Protein AF-A0A2N1TVM7-F1 (afdb_monomer_lite)

Sequence (174 aa):
MSIKRRGTAVVIALIFAILLLQMGVIYTSILRTSKTQTSRIDERSRVEFLANGLIELALLKFRFLPSDFYASYDAALSPTIPAVNRSNEYLRSFIEDPVFTIKEQVEDSLLGNVEYNAQISEMILHTVATGTRWGVQALEIRATVAFTGPDAENVTRTVTKVYRVDRSSTAPVN

Structure (mmCIF, N/CA/C/O backbone):
data_AF-A0A2N1TVM7-F1
#
_entry.id   AF-A0A2N1TVM7-F1
#
loop_
_atom_site.group_PDB
_atom_site.id
_atom_site.type_symbol
_atom_site.label_atom_id
_atom_site.label_alt_id
_atom_site.label_comp_id
_atom_site.label_asym_id
_atom_site.label_entity_id
_atom_site.label_seq_id
_atom_site.pdbx_PDB_ins_code
_atom_site.Cartn_x
_atom_site.Cartn_y
_atom_site.Cartn_z
_atom_site.occupancy
_atom_site.B_iso_or_equiv
_atom_site.auth_seq_id
_atom_site.auth_comp_id
_atom_site.auth_asym_id
_atom_site.auth_atom_id
_atom_site.pdbx_PDB_model_num
ATOM 1 N N . MET A 1 1 ? -25.292 6.473 81.305 1.00 42.31 1 MET A N 1
ATOM 2 C CA . MET A 1 1 ? -24.957 7.356 80.163 1.00 42.31 1 MET A CA 1
ATOM 3 C C . MET A 1 1 ? -24.672 6.478 78.936 1.00 42.31 1 MET A C 1
ATOM 5 O O . MET A 1 1 ? -23.538 6.091 78.716 1.00 42.31 1 MET A O 1
ATOM 9 N N . SER A 1 2 ? -25.709 6.024 78.217 1.00 49.44 2 SER A N 1
ATOM 10 C CA . SER A 1 2 ? -25.586 4.944 77.208 1.00 49.44 2 SER A CA 1
ATOM 11 C C . SER A 1 2 ? -26.509 5.162 76.002 1.00 49.44 2 SER A C 1
ATOM 13 O O . SER A 1 2 ? -27.264 4.291 75.586 1.00 49.44 2 SER A O 1
ATOM 15 N N . ILE A 1 3 ? -26.527 6.375 75.456 1.00 56.12 3 ILE A N 1
ATOM 16 C CA . ILE A 1 3 ? -27.339 6.685 74.276 1.00 56.12 3 ILE A CA 1
ATOM 17 C C . ILE A 1 3 ? -26.514 7.654 73.441 1.00 56.12 3 ILE A C 1
ATOM 19 O O . ILE A 1 3 ? -26.405 8.814 73.817 1.00 56.12 3 ILE A O 1
ATOM 23 N N . LYS A 1 4 ? -25.847 7.134 72.397 1.00 55.91 4 LYS A N 1
ATOM 24 C CA . LYS A 1 4 ? -25.303 7.864 71.221 1.00 55.91 4 LYS A CA 1
ATOM 25 C C . LYS A 1 4 ? -24.437 6.987 70.294 1.00 55.91 4 LYS A C 1
ATOM 27 O O . LYS A 1 4 ? -24.180 7.395 69.172 1.00 55.91 4 LYS A O 1
ATOM 32 N N . ARG A 1 5 ? -24.046 5.764 70.692 1.00 59.28 5 ARG A N 1
ATOM 33 C CA . ARG A 1 5 ? -23.179 4.880 69.872 1.00 59.28 5 ARG A CA 1
ATOM 34 C C . ARG A 1 5 ? -23.852 4.252 68.640 1.00 59.28 5 ARG A C 1
ATOM 36 O O . ARG A 1 5 ? -23.177 3.955 67.660 1.00 59.28 5 ARG A O 1
ATOM 43 N N . ARG A 1 6 ? -25.176 4.047 68.666 1.00 60.19 6 ARG A N 1
ATOM 44 C CA . ARG A 1 6 ? -25.912 3.457 67.528 1.00 60.19 6 ARG A CA 1
ATOM 45 C C . ARG A 1 6 ? -26.090 4.440 66.365 1.00 60.19 6 ARG A C 1
ATOM 47 O O . ARG A 1 6 ? -25.960 4.035 65.220 1.00 60.19 6 ARG A O 1
ATOM 54 N N . GLY A 1 7 ? -26.300 5.727 66.657 1.00 64.38 7 GLY A N 1
ATOM 55 C CA . GLY A 1 7 ? -26.399 6.770 65.628 1.00 64.38 7 GLY A CA 1
ATOM 56 C C . GLY A 1 7 ? -25.072 7.006 64.903 1.00 64.38 7 GLY A C 1
ATOM 57 O O . GLY A 1 7 ? -25.048 7.116 63.684 1.00 64.38 7 GLY A O 1
ATOM 58 N N . THR A 1 8 ? -23.952 6.980 65.633 1.00 74.75 8 THR A N 1
ATOM 59 C CA . THR A 1 8 ? -22.614 7.127 65.039 1.00 74.75 8 THR A CA 1
ATOM 60 C C . THR A 1 8 ? -22.245 5.968 64.114 1.00 74.75 8 THR A C 1
ATOM 62 O O . THR A 1 8 ? -21.628 6.199 63.083 1.00 74.75 8 THR A O 1
ATOM 65 N N . ALA A 1 9 ? -22.658 4.734 64.424 1.00 78.31 9 ALA A N 1
ATOM 66 C CA . ALA A 1 9 ? -22.384 3.576 63.568 1.00 78.31 9 ALA A CA 1
ATOM 67 C C . ALA A 1 9 ? -23.093 3.667 62.203 1.00 78.31 9 ALA A C 1
ATOM 69 O O . ALA A 1 9 ? -22.493 3.357 61.177 1.00 78.31 9 ALA A O 1
ATOM 70 N N . VAL A 1 10 ? -24.341 4.149 62.181 1.00 81.62 10 VAL A N 1
ATOM 71 C CA . VAL A 1 10 ? -25.107 4.349 60.937 1.00 81.62 10 VAL A CA 1
ATOM 72 C C . VAL A 1 10 ? -24.472 5.435 60.068 1.00 81.62 10 VAL A C 1
ATOM 74 O O . VAL A 1 10 ? -24.337 5.256 58.862 1.00 81.62 10 VAL A O 1
ATOM 77 N N . VAL A 1 11 ? -24.018 6.532 60.681 1.00 84.31 11 VAL A N 1
ATOM 78 C CA . VAL A 1 11 ? -23.335 7.619 59.961 1.00 84.31 11 VAL A CA 1
ATOM 79 C C . VAL A 1 11 ? -22.015 7.136 59.353 1.00 84.31 11 VAL A C 1
ATOM 81 O O . VAL A 1 11 ? -21.733 7.438 58.197 1.00 84.31 11 VAL A O 1
ATOM 84 N N . ILE A 1 12 ? -21.236 6.333 60.084 1.00 84.44 12 ILE A N 1
ATOM 85 C CA . ILE A 1 12 ? -19.979 5.761 59.574 1.00 84.44 12 ILE A CA 1
ATOM 86 C C . ILE A 1 12 ? -20.243 4.818 58.392 1.00 84.44 12 ILE A C 1
ATOM 88 O O . ILE A 1 12 ? -19.547 4.908 57.383 1.00 84.44 12 ILE A O 1
ATOM 92 N N . ALA A 1 13 ? -21.262 3.957 58.479 1.00 85.69 13 ALA A N 1
ATOM 93 C CA . ALA A 1 13 ? -21.634 3.059 57.385 1.00 85.69 13 ALA A CA 1
ATOM 94 C C . ALA A 1 13 ? -22.079 3.827 56.128 1.00 85.69 13 ALA A C 1
ATOM 96 O O . ALA A 1 13 ? -21.701 3.460 55.017 1.00 85.69 13 ALA A O 1
ATOM 97 N N . LEU A 1 14 ? -22.825 4.923 56.301 1.00 88.06 14 LEU A N 1
ATOM 98 C CA . LEU A 1 14 ? -23.259 5.781 55.198 1.00 88.06 14 LEU A CA 1
ATOM 99 C C . LEU A 1 14 ? -22.068 6.454 54.502 1.00 88.06 14 LEU A C 1
ATOM 101 O O . LEU A 1 14 ? -21.986 6.453 53.277 1.00 88.06 14 LEU A O 1
ATOM 105 N N . ILE A 1 15 ? -21.119 6.987 55.278 1.00 90.88 15 ILE A N 1
ATOM 106 C CA . ILE A 1 15 ? -19.902 7.605 54.736 1.00 90.88 15 ILE A CA 1
ATOM 107 C C . ILE A 1 15 ? -19.089 6.568 53.959 1.00 90.88 15 ILE A C 1
ATOM 109 O O . ILE A 1 15 ? -18.664 6.852 52.843 1.00 90.88 15 ILE A O 1
ATOM 113 N N . PHE A 1 16 ? -18.931 5.355 54.495 1.00 90.00 16 PHE A N 1
ATOM 114 C CA . PHE A 1 16 ? -18.230 4.270 53.805 1.00 90.00 16 PHE A CA 1
ATOM 115 C C . PHE A 1 16 ? -18.921 3.857 52.501 1.00 90.00 16 PHE A C 1
ATOM 117 O O . PHE A 1 16 ? -18.248 3.635 51.497 1.00 90.00 16 PHE A O 1
ATOM 124 N N . ALA A 1 17 ? -20.255 3.796 52.491 1.00 88.56 17 ALA A N 1
ATOM 125 C CA . ALA A 1 17 ? -21.030 3.493 51.292 1.00 88.56 17 ALA A CA 1
ATOM 126 C C . ALA A 1 17 ? -20.860 4.571 50.207 1.00 88.56 17 ALA A C 1
ATOM 128 O O . ALA A 1 17 ? -20.676 4.240 49.038 1.00 88.56 17 ALA A O 1
ATOM 129 N N . ILE A 1 18 ? -20.854 5.852 50.587 1.00 92.38 18 ILE A N 1
ATOM 130 C CA . ILE A 1 18 ? -20.618 6.971 49.660 1.00 92.38 18 ILE A CA 1
ATOM 131 C C . ILE A 1 18 ? -19.183 6.936 49.115 1.00 92.38 18 ILE A C 1
ATOM 133 O O . ILE A 1 18 ? -18.975 7.158 47.924 1.00 92.38 18 ILE A O 1
ATOM 137 N N . LEU A 1 19 ? -18.201 6.610 49.958 1.00 91.50 19 LEU A N 1
ATOM 138 C CA . LEU A 1 19 ? -16.795 6.498 49.557 1.00 91.50 19 LEU A CA 1
ATOM 139 C C . LEU A 1 19 ? -16.578 5.345 48.565 1.00 91.50 19 LEU A C 1
ATOM 141 O O . LEU A 1 19 ? -15.902 5.515 47.550 1.00 91.50 19 LEU A O 1
ATOM 145 N N . LEU A 1 20 ? -17.210 4.193 48.813 1.00 90.75 20 LEU A N 1
ATOM 146 C CA . LEU A 1 20 ? -17.218 3.055 47.890 1.00 90.75 20 LEU A CA 1
ATOM 147 C C . LEU A 1 20 ? -17.907 3.402 46.566 1.00 90.75 20 LEU A C 1
ATOM 149 O O . LEU A 1 20 ? -17.403 3.040 45.505 1.00 90.75 20 LEU A O 1
ATOM 153 N N . LEU A 1 21 ? -19.016 4.145 46.612 1.00 91.38 21 LEU A N 1
ATOM 154 C CA . LEU A 1 21 ? -19.714 4.605 45.413 1.00 91.38 21 LEU A CA 1
ATOM 155 C C . LEU A 1 21 ? -18.834 5.550 44.583 1.00 91.38 21 LEU A C 1
ATOM 157 O O . LEU A 1 21 ? -18.715 5.363 43.375 1.00 91.38 21 LEU A O 1
ATOM 161 N N . GLN A 1 22 ? -18.172 6.525 45.215 1.00 88.69 22 GLN A N 1
ATOM 162 C CA . GLN A 1 22 ? -17.246 7.431 44.528 1.00 88.69 22 GLN A CA 1
ATOM 163 C C . GLN A 1 22 ? -16.093 6.670 43.869 1.00 88.69 22 GLN A C 1
ATOM 165 O O . GLN A 1 22 ? -15.790 6.920 42.704 1.00 88.69 22 GLN A O 1
ATOM 170 N N . MET A 1 23 ? -15.499 5.700 44.567 1.00 87.38 23 MET A N 1
ATOM 171 C CA . MET A 1 23 ? -14.462 4.842 43.987 1.00 87.38 23 MET A CA 1
ATOM 172 C C . MET A 1 23 ? -14.985 4.017 42.808 1.00 87.38 23 MET A C 1
ATOM 174 O O . MET A 1 23 ? -14.308 3.925 41.787 1.00 87.38 23 MET A O 1
ATOM 178 N N . GLY A 1 24 ? -16.207 3.485 42.891 1.00 86.50 24 GLY A N 1
ATOM 179 C CA . GLY A 1 24 ? -16.845 2.765 41.785 1.00 86.50 24 GLY A CA 1
ATOM 180 C C . GLY A 1 24 ? -17.081 3.643 40.550 1.00 86.50 24 GLY A C 1
ATOM 181 O O . GLY A 1 24 ? -16.798 3.226 39.424 1.00 86.50 24 GLY A O 1
ATOM 182 N N . VAL A 1 25 ? -17.537 4.883 40.742 1.00 85.75 25 VAL A N 1
ATOM 183 C CA . VAL A 1 25 ? -17.744 5.850 39.648 1.00 85.75 25 VAL A CA 1
ATOM 184 C C . VAL A 1 25 ? -16.414 6.248 39.002 1.00 85.75 25 VAL A C 1
ATOM 186 O O . VAL A 1 25 ? -16.306 6.297 37.778 1.00 85.75 25 VAL A O 1
ATOM 189 N N . ILE A 1 26 ? -15.372 6.479 39.802 1.00 84.94 26 ILE A N 1
ATOM 190 C CA . ILE A 1 26 ? -14.038 6.807 39.283 1.00 84.94 26 ILE A CA 1
ATOM 191 C C . ILE A 1 26 ? -13.459 5.620 38.506 1.00 84.94 26 ILE A C 1
ATOM 193 O O . ILE A 1 26 ? -12.982 5.794 37.386 1.00 84.94 26 ILE A O 1
ATOM 197 N N . TYR A 1 27 ? -13.550 4.404 39.049 1.00 81.94 27 TYR A N 1
ATOM 198 C CA . TYR A 1 27 ? -13.020 3.200 38.408 1.00 81.94 27 TYR A CA 1
ATOM 199 C C . TYR A 1 27 ? -13.711 2.902 37.070 1.00 81.94 27 TYR A C 1
ATOM 201 O O . TYR A 1 27 ? -13.047 2.632 36.070 1.00 81.94 27 TYR A O 1
ATOM 209 N N . THR A 1 28 ? -15.040 3.030 37.015 1.00 76.50 28 THR A N 1
ATOM 210 C CA . THR A 1 28 ? -15.806 2.858 35.768 1.00 76.50 28 THR A CA 1
ATOM 211 C C . THR A 1 28 ? -15.488 3.937 34.732 1.00 76.50 28 THR A C 1
ATOM 213 O O . THR A 1 28 ? -15.361 3.623 33.547 1.00 76.50 28 THR A O 1
ATOM 216 N N . SER A 1 29 ? -15.278 5.185 35.159 1.00 72.38 29 SER A N 1
ATOM 217 C CA . SER A 1 29 ? -14.843 6.275 34.277 1.00 72.38 29 SER A CA 1
ATOM 218 C C . SER A 1 29 ? -13.443 6.029 33.691 1.00 72.38 29 SER A C 1
ATOM 220 O O . SER A 1 29 ? -13.232 6.171 32.482 1.00 72.38 29 SER A O 1
ATOM 222 N N . ILE A 1 30 ? -12.493 5.567 34.513 1.00 72.31 30 ILE A N 1
ATOM 223 C CA . ILE A 1 30 ? -11.130 5.239 34.069 1.00 72.31 30 ILE A CA 1
ATOM 224 C C . ILE A 1 30 ? -11.146 4.075 33.071 1.00 72.31 30 ILE A C 1
ATOM 226 O O . ILE A 1 30 ? -10.525 4.193 32.016 1.00 72.31 30 ILE A O 1
ATOM 230 N N . LEU A 1 31 ? -11.898 2.998 33.336 1.00 65.56 31 LEU A N 1
ATOM 231 C CA . LEU A 1 31 ? -12.026 1.874 32.395 1.00 65.56 31 LEU A CA 1
ATOM 232 C C . LEU A 1 31 ? -12.626 2.290 31.051 1.00 65.56 31 LEU A C 1
ATOM 234 O O . LEU A 1 31 ? -12.220 1.799 29.998 1.00 65.56 31 LEU A O 1
ATOM 238 N N . ARG A 1 32 ? -13.610 3.192 31.070 1.00 61.09 32 ARG A N 1
ATOM 239 C CA . ARG A 1 32 ? -14.220 3.696 29.838 1.00 61.09 32 ARG A CA 1
ATOM 240 C C . ARG A 1 32 ? -13.213 4.488 29.002 1.00 61.09 32 ARG A C 1
ATOM 242 O O . ARG A 1 32 ? -13.232 4.393 27.779 1.00 61.09 32 ARG A O 1
ATOM 249 N N . THR A 1 33 ? -12.325 5.226 29.664 1.00 62.03 33 THR A N 1
ATOM 250 C CA . THR A 1 33 ? -11.312 6.070 29.016 1.00 62.03 33 THR A CA 1
ATOM 251 C C . THR A 1 33 ? -10.107 5.263 28.524 1.00 62.03 33 THR A C 1
ATOM 253 O O . THR A 1 33 ? -9.536 5.585 27.490 1.00 62.03 33 THR A O 1
ATOM 256 N N . SER A 1 34 ? -9.722 4.182 29.206 1.00 58.75 34 SER A N 1
ATOM 257 C CA . SER A 1 34 ? -8.638 3.307 28.735 1.00 58.75 34 SER A CA 1
ATOM 258 C C . SER A 1 34 ? -9.041 2.469 27.517 1.00 58.75 34 SER A C 1
ATOM 260 O O . SER A 1 34 ? -8.207 2.201 26.652 1.00 58.75 34 SER A O 1
ATOM 262 N N . LYS A 1 35 ? -10.329 2.122 27.386 1.00 60.44 35 LYS A N 1
ATOM 263 C CA . LYS A 1 35 ? -10.851 1.337 26.254 1.00 60.44 35 LYS A CA 1
ATOM 264 C C . LYS A 1 35 ? -10.672 2.036 24.895 1.00 60.44 35 LYS A C 1
ATOM 266 O O . LYS A 1 35 ? -10.408 1.368 23.897 1.00 60.44 35 LYS A O 1
ATOM 271 N N . THR A 1 36 ? -10.755 3.367 24.844 1.00 61.66 36 THR A N 1
ATOM 272 C CA . THR A 1 36 ? -10.572 4.135 23.596 1.00 61.66 36 THR A CA 1
ATOM 273 C C . THR A 1 36 ? -9.119 4.149 23.120 1.00 61.66 36 THR A C 1
ATOM 275 O O . THR A 1 36 ? -8.870 4.155 21.916 1.00 61.66 36 THR A O 1
ATOM 278 N N . GLN A 1 37 ? -8.143 4.090 24.033 1.00 61.56 37 GLN A N 1
ATOM 279 C CA . GLN A 1 37 ? -6.729 3.978 23.658 1.00 61.56 37 GLN A CA 1
ATOM 280 C C . GLN A 1 37 ? -6.412 2.618 23.031 1.00 61.56 37 GLN A C 1
ATOM 282 O O . GLN A 1 37 ? -5.650 2.555 22.072 1.00 61.56 37 GLN A O 1
ATOM 287 N N . THR A 1 38 ? -7.015 1.538 23.535 1.00 65.81 38 THR A N 1
ATOM 288 C CA . THR A 1 38 ? -6.812 0.190 22.983 1.00 65.81 38 THR A CA 1
ATOM 289 C C . THR A 1 38 ? -7.393 0.055 21.574 1.00 65.81 38 THR A C 1
ATOM 291 O O . THR A 1 38 ? -6.708 -0.459 20.696 1.00 65.81 38 THR A O 1
ATOM 294 N N . SER A 1 39 ? -8.595 0.587 21.326 1.00 65.25 39 SER A N 1
ATOM 295 C CA . SER A 1 39 ? -9.217 0.574 19.988 1.00 65.25 39 SER A CA 1
ATOM 296 C C . SER A 1 39 ? -8.392 1.349 18.952 1.00 65.25 39 SER A C 1
ATOM 298 O O . SER A 1 39 ? -8.149 0.839 17.866 1.00 65.25 39 SER A O 1
ATOM 300 N N . ARG A 1 40 ? -7.818 2.506 19.314 1.00 67.56 40 ARG A N 1
ATOM 301 C CA . ARG A 1 40 ? -6.919 3.257 18.413 1.00 67.56 40 ARG A CA 1
ATOM 302 C C . ARG A 1 40 ? -5.637 2.503 18.043 1.00 67.56 40 ARG A C 1
ATOM 304 O O . ARG A 1 40 ? -5.075 2.732 16.974 1.00 67.56 40 ARG A O 1
ATOM 311 N N . ILE A 1 41 ? -5.132 1.649 18.935 1.00 73.00 41 ILE A N 1
ATOM 312 C CA . ILE A 1 41 ? -3.945 0.824 18.663 1.00 73.00 41 ILE A CA 1
ATOM 313 C C . ILE A 1 41 ? -4.307 -0.338 17.734 1.00 73.00 41 ILE A C 1
ATOM 315 O O . ILE A 1 41 ? -3.559 -0.601 16.794 1.00 73.00 41 ILE A O 1
ATOM 319 N N . ASP A 1 42 ? -5.443 -0.995 17.973 1.00 74.31 42 ASP A N 1
ATOM 320 C CA . ASP A 1 42 ? -5.934 -2.091 17.129 1.00 74.31 42 ASP A CA 1
ATOM 321 C C . ASP A 1 42 ? -6.296 -1.614 15.712 1.00 74.31 42 ASP A C 1
ATOM 323 O O . ASP A 1 42 ? -5.953 -2.238 14.712 1.00 74.31 42 ASP A O 1
ATOM 327 N N . GLU A 1 43 ? -6.894 -0.431 15.599 1.00 75.06 43 GLU A N 1
ATOM 328 C CA . GLU A 1 43 ? -7.162 0.207 14.312 1.00 75.06 43 GLU A CA 1
ATOM 329 C C . GLU A 1 43 ? -5.868 0.485 13.538 1.00 75.06 43 GLU A C 1
ATOM 331 O O . GLU A 1 43 ? -5.758 0.193 12.345 1.00 75.06 43 GLU A O 1
ATOM 336 N N . ARG A 1 44 ? -4.846 1.013 14.222 1.00 78.50 44 ARG A N 1
ATOM 337 C CA . ARG A 1 44 ? -3.552 1.285 13.594 1.00 78.50 44 ARG A CA 1
ATOM 338 C C . ARG A 1 44 ? -2.880 0.006 13.101 1.00 78.50 44 ARG A C 1
ATOM 340 O O . ARG A 1 44 ? -2.364 0.002 11.985 1.00 78.50 44 ARG A O 1
ATOM 347 N N . SER A 1 45 ? -2.863 -1.049 13.914 1.00 82.88 45 SER A N 1
ATOM 348 C CA . SER A 1 45 ? -2.249 -2.318 13.520 1.00 82.88 45 SER A CA 1
ATOM 349 C C . SER A 1 45 ? -2.979 -2.916 12.318 1.00 82.88 45 SER A C 1
ATOM 351 O O . SER A 1 45 ? -2.327 -3.320 11.358 1.00 82.88 45 SER A O 1
ATOM 353 N N . ARG A 1 46 ? -4.316 -2.886 12.303 1.00 82.50 46 ARG A N 1
ATOM 354 C CA . ARG A 1 46 ? -5.134 -3.355 11.178 1.00 82.50 46 ARG A CA 1
ATOM 355 C C . ARG A 1 46 ? -4.820 -2.611 9.884 1.00 82.50 46 ARG A C 1
ATOM 357 O O . ARG A 1 46 ? -4.582 -3.249 8.861 1.00 82.50 46 ARG A O 1
ATOM 364 N N . VAL A 1 47 ? -4.760 -1.280 9.933 1.00 84.88 47 VAL A N 1
ATOM 365 C CA . VAL A 1 47 ? -4.394 -0.450 8.775 1.00 84.88 47 VAL A CA 1
ATOM 366 C C . VAL A 1 47 ? -2.998 -0.807 8.258 1.00 84.88 47 VAL A C 1
ATOM 368 O O . VAL A 1 47 ? -2.805 -0.949 7.051 1.00 84.88 47 VAL A O 1
ATOM 371 N N . GLU A 1 48 ? -2.028 -0.991 9.157 1.00 86.88 48 GLU A N 1
ATOM 372 C CA . GLU A 1 48 ? -0.670 -1.395 8.786 1.00 86.88 48 GLU A CA 1
ATOM 373 C C . GLU A 1 48 ? -0.640 -2.802 8.163 1.00 86.88 48 GLU A C 1
ATOM 375 O O . GLU A 1 48 ? 0.031 -2.999 7.151 1.00 86.88 48 GLU A O 1
ATOM 380 N N . PHE A 1 49 ? -1.386 -3.774 8.698 1.00 87.25 49 PHE A N 1
ATOM 381 C CA . PHE A 1 49 ? -1.474 -5.126 8.132 1.00 87.25 49 PHE A CA 1
ATOM 382 C C . PHE A 1 49 ? -2.105 -5.142 6.743 1.00 87.25 49 PHE A C 1
ATOM 384 O O . PHE A 1 49 ? -1.565 -5.777 5.837 1.00 87.25 49 PHE A O 1
ATOM 391 N N . LEU A 1 50 ? -3.207 -4.419 6.560 1.00 86.81 50 LEU A N 1
ATOM 392 C CA . LEU A 1 50 ? -3.926 -4.370 5.294 1.00 86.81 50 LEU A CA 1
ATOM 393 C C . LEU A 1 50 ? -3.061 -3.710 4.208 1.00 86.81 50 LEU A C 1
ATOM 395 O O . LEU A 1 50 ? -2.882 -4.262 3.120 1.00 86.81 50 LEU A O 1
ATOM 399 N N . ALA A 1 51 ? -2.417 -2.588 4.536 1.00 86.94 51 ALA A N 1
ATOM 400 C CA . ALA A 1 51 ? -1.468 -1.939 3.641 1.00 86.94 51 ALA A CA 1
ATOM 401 C C . ALA A 1 51 ? -0.258 -2.835 3.322 1.00 86.94 51 ALA A C 1
ATOM 403 O O . ALA A 1 51 ? 0.168 -2.915 2.171 1.00 86.94 51 ALA A O 1
ATOM 404 N N . ASN A 1 52 ? 0.285 -3.549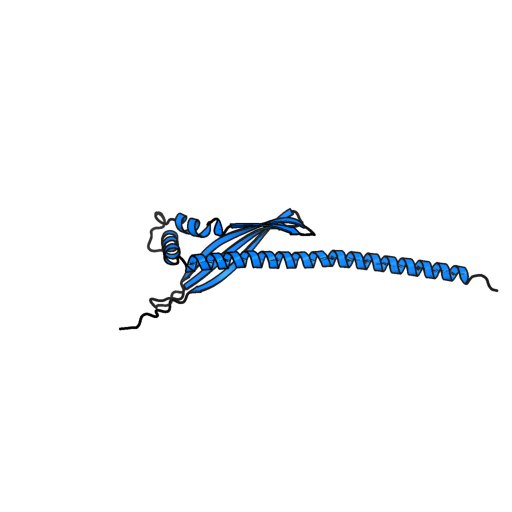 4.313 1.00 89.88 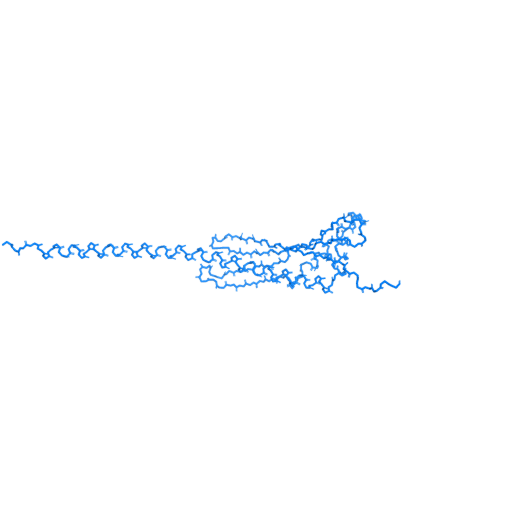52 ASN A N 1
ATOM 405 C CA . ASN A 1 52 ? 1.401 -4.473 4.109 1.00 89.88 52 ASN A CA 1
ATOM 406 C C . ASN A 1 52 ? 1.035 -5.644 3.190 1.00 89.88 52 ASN A C 1
ATOM 408 O O . ASN A 1 52 ? 1.836 -5.977 2.318 1.00 89.88 52 ASN A O 1
ATOM 412 N N . GLY A 1 53 ? -0.155 -6.228 3.349 1.00 86.69 53 GLY A N 1
ATOM 413 C CA . GLY A 1 53 ? -0.644 -7.302 2.483 1.00 86.69 53 GLY A CA 1
ATOM 414 C C . GLY A 1 53 ? -0.790 -6.849 1.029 1.00 86.69 53 GLY A C 1
ATOM 415 O O . GLY A 1 53 ? -0.335 -7.540 0.118 1.00 86.69 53 GLY A O 1
ATOM 416 N N . LEU A 1 54 ? -1.328 -5.645 0.807 1.00 89.88 54 LEU A N 1
ATOM 417 C CA . LEU A 1 54 ? -1.393 -5.038 -0.527 1.00 89.88 54 LEU A CA 1
ATOM 418 C C . LEU A 1 54 ? -0.009 -4.801 -1.130 1.00 89.88 54 LEU A C 1
ATOM 420 O O . LEU A 1 54 ? 0.215 -5.105 -2.300 1.00 89.88 54 LEU A O 1
ATOM 424 N N . ILE A 1 55 ? 0.934 -4.287 -0.339 1.00 89.38 55 ILE A N 1
ATOM 425 C CA . ILE A 1 55 ? 2.307 -4.060 -0.800 1.00 89.38 55 ILE A CA 1
ATOM 426 C C . ILE A 1 55 ? 2.979 -5.381 -1.200 1.00 89.38 55 ILE A C 1
ATOM 428 O O . ILE A 1 55 ? 3.687 -5.431 -2.205 1.00 89.38 55 ILE A O 1
ATOM 432 N N . GLU A 1 56 ? 2.766 -6.457 -0.445 1.00 89.94 56 GLU A N 1
ATOM 433 C CA . GLU A 1 56 ? 3.319 -7.778 -0.765 1.00 89.94 56 GLU A CA 1
ATOM 434 C C . GLU A 1 56 ? 2.703 -8.369 -2.037 1.00 89.94 56 GLU A C 1
ATOM 436 O O . GLU A 1 56 ? 3.422 -8.929 -2.868 1.00 89.94 56 GLU A O 1
ATOM 441 N N . LEU A 1 57 ? 1.400 -8.172 -2.246 1.00 88.38 57 LEU A N 1
ATOM 442 C CA . LEU A 1 57 ? 0.720 -8.529 -3.489 1.00 88.38 57 LEU A CA 1
ATOM 443 C C . LEU A 1 57 ? 1.279 -7.735 -4.683 1.00 88.38 57 LEU A C 1
ATOM 445 O O . LEU A 1 57 ? 1.548 -8.301 -5.745 1.00 88.38 57 LEU A O 1
ATOM 449 N N . ALA A 1 58 ? 1.509 -6.432 -4.505 1.00 86.38 58 ALA A N 1
ATOM 450 C CA . ALA A 1 58 ? 2.099 -5.566 -5.524 1.00 86.38 58 ALA A CA 1
ATOM 451 C C . ALA A 1 58 ? 3.535 -5.980 -5.863 1.00 86.38 58 ALA A C 1
ATOM 453 O O . ALA A 1 58 ? 3.909 -6.057 -7.037 1.00 86.38 58 ALA A O 1
ATOM 454 N N . LEU A 1 59 ? 4.322 -6.341 -4.847 1.00 88.56 59 LEU A N 1
ATOM 455 C CA . LEU A 1 59 ? 5.654 -6.906 -5.030 1.00 88.56 59 LEU A CA 1
ATOM 456 C C . LEU A 1 59 ? 5.604 -8.236 -5.797 1.00 88.56 59 LEU A C 1
ATOM 458 O O . LEU A 1 59 ? 6.463 -8.487 -6.644 1.00 88.56 59 LEU A O 1
ATOM 462 N N . LEU A 1 60 ? 4.603 -9.081 -5.539 1.00 89.19 60 LEU A N 1
ATOM 463 C CA . LEU A 1 60 ? 4.423 -10.343 -6.252 1.00 89.19 60 LEU A CA 1
ATOM 464 C C . LEU A 1 60 ? 4.116 -10.112 -7.739 1.00 89.19 60 LEU A C 1
ATOM 466 O O . LEU A 1 60 ? 4.747 -10.746 -8.585 1.00 89.19 60 LEU A O 1
ATOM 470 N N . LYS A 1 61 ? 3.222 -9.168 -8.068 1.00 87.56 61 LYS A N 1
ATOM 471 C CA . LYS A 1 61 ? 2.939 -8.781 -9.463 1.00 87.56 61 LYS A CA 1
ATOM 472 C C . LYS A 1 61 ? 4.189 -8.244 -10.157 1.00 87.56 61 LYS A C 1
ATOM 474 O O . LYS A 1 61 ? 4.494 -8.671 -11.267 1.00 87.56 61 LYS A O 1
ATOM 479 N N . PHE A 1 62 ? 4.951 -7.379 -9.485 1.00 86.69 62 PHE A N 1
ATOM 480 C CA . PHE A 1 62 ? 6.232 -6.881 -9.994 1.00 86.69 62 PHE A CA 1
ATOM 481 C C . PHE A 1 62 ? 7.231 -8.016 -10.263 1.00 86.69 62 PHE A C 1
ATOM 483 O O . PHE A 1 62 ? 7.909 -8.020 -11.286 1.00 86.69 62 PHE A O 1
ATOM 490 N N . ARG A 1 63 ? 7.308 -9.011 -9.372 1.00 84.75 63 ARG A N 1
ATOM 491 C CA . ARG A 1 63 ? 8.198 -10.166 -9.544 1.00 84.75 63 ARG A CA 1
ATOM 492 C C . ARG A 1 63 ? 7.753 -11.094 -10.676 1.00 84.75 63 ARG A C 1
ATOM 494 O O . ARG A 1 63 ? 8.607 -11.721 -11.296 1.00 84.75 63 ARG A O 1
ATOM 501 N N . PHE A 1 64 ? 6.450 -11.199 -10.924 1.00 87.19 64 PHE A N 1
ATOM 502 C CA . PHE A 1 64 ? 5.897 -12.032 -11.991 1.00 87.19 64 PHE A CA 1
ATOM 503 C C . PHE A 1 64 ? 6.047 -11.380 -13.373 1.00 87.19 64 PHE A C 1
ATOM 505 O O . PHE A 1 64 ? 6.401 -12.060 -14.332 1.00 87.19 64 PHE A O 1
ATOM 512 N N . LEU A 1 65 ? 5.838 -10.062 -13.464 1.00 87.50 65 LEU A N 1
ATOM 513 C CA . LEU A 1 65 ? 5.886 -9.286 -14.711 1.00 87.50 65 LEU A CA 1
ATOM 514 C C . LEU A 1 65 ? 6.856 -8.096 -14.596 1.00 87.50 65 LEU A C 1
ATOM 516 O O . LEU A 1 65 ? 6.440 -6.937 -14.697 1.00 87.50 65 LEU A O 1
ATOM 520 N N . PRO A 1 66 ? 8.165 -8.344 -14.395 1.00 83.56 66 PRO A N 1
ATOM 521 C CA . PRO A 1 66 ? 9.127 -7.260 -14.242 1.00 83.56 66 PRO A CA 1
ATOM 522 C C . PRO A 1 66 ? 9.293 -6.467 -15.544 1.00 83.56 66 PRO A C 1
ATOM 524 O O . PRO A 1 66 ? 9.440 -5.249 -15.497 1.00 83.56 66 PRO A O 1
ATOM 527 N N . SER A 1 67 ? 9.246 -7.129 -16.708 1.00 84.69 67 SER A N 1
ATOM 528 C CA . SER A 1 67 ? 9.373 -6.487 -18.026 1.00 84.69 67 SER A CA 1
ATOM 529 C C . SER A 1 67 ? 8.307 -5.426 -18.261 1.00 84.69 67 SER A C 1
ATOM 531 O O . SER A 1 67 ? 8.629 -4.330 -18.709 1.00 84.69 67 SER A O 1
ATOM 533 N N . ASP A 1 68 ? 7.063 -5.739 -17.915 1.00 84.88 68 ASP A N 1
ATOM 534 C CA . ASP A 1 68 ? 5.906 -4.887 -18.183 1.00 84.88 68 ASP A CA 1
ATOM 535 C C . ASP A 1 68 ? 5.923 -3.667 -17.264 1.00 84.88 68 ASP A C 1
ATOM 537 O O . ASP A 1 68 ? 5.659 -2.542 -17.696 1.00 84.88 68 ASP A O 1
ATOM 541 N N . PHE A 1 69 ? 6.335 -3.865 -16.008 1.00 86.56 69 PHE A N 1
ATOM 542 C CA . PHE A 1 69 ? 6.588 -2.757 -15.098 1.00 86.56 69 PHE A CA 1
ATOM 543 C C . PHE A 1 69 ? 7.708 -1.850 -15.617 1.00 86.56 69 PHE A C 1
ATOM 545 O O . PHE A 1 69 ? 7.526 -0.641 -15.698 1.00 86.56 69 PHE A O 1
ATOM 552 N N . TYR A 1 70 ? 8.862 -2.397 -16.009 1.00 85.12 70 TYR A N 1
ATOM 553 C CA . TYR A 1 70 ? 9.963 -1.565 -16.502 1.00 85.12 70 TYR A CA 1
ATOM 554 C C . TYR A 1 70 ? 9.612 -0.844 -17.808 1.00 85.12 70 TYR A C 1
ATOM 556 O O . TYR A 1 70 ? 9.973 0.319 -17.957 1.00 85.12 70 TYR A O 1
ATOM 564 N N . ALA A 1 71 ? 8.890 -1.490 -18.725 1.00 84.62 71 ALA A N 1
ATOM 565 C CA . ALA A 1 71 ? 8.454 -0.877 -19.977 1.00 84.62 71 ALA A CA 1
ATOM 566 C C . ALA A 1 71 ? 7.453 0.263 -19.737 1.00 84.62 71 ALA A C 1
ATOM 568 O O . ALA A 1 71 ? 7.595 1.340 -20.314 1.00 84.62 71 ALA A O 1
ATOM 569 N N . SER A 1 72 ? 6.474 0.054 -18.851 1.00 86.00 72 SER A N 1
ATOM 570 C CA . SER A 1 72 ? 5.508 1.093 -18.474 1.00 86.00 72 SER A CA 1
ATOM 571 C C . SER A 1 72 ? 6.160 2.244 -17.699 1.00 86.00 72 SER A C 1
ATOM 573 O O . SER A 1 72 ? 5.834 3.406 -17.937 1.00 86.00 72 SER A O 1
ATOM 575 N N . TYR A 1 73 ? 7.135 1.945 -16.838 1.00 85.81 73 TYR A N 1
ATOM 576 C CA . TYR A 1 73 ? 7.912 2.943 -16.108 1.00 85.81 73 TYR A CA 1
ATOM 577 C C . TYR A 1 73 ? 8.797 3.785 -17.037 1.00 85.81 73 TYR A C 1
ATOM 579 O O . TYR A 1 73 ? 8.830 5.008 -16.913 1.00 85.81 73 TYR A O 1
ATOM 587 N N . ASP A 1 74 ? 9.479 3.160 -18.001 1.00 84.06 74 ASP A N 1
ATOM 588 C CA . ASP A 1 74 ? 10.302 3.858 -18.996 1.00 84.06 74 ASP A CA 1
ATOM 589 C C . ASP A 1 74 ? 9.414 4.733 -19.905 1.00 84.06 74 ASP A C 1
ATOM 591 O O . ASP A 1 74 ? 9.674 5.924 -20.072 1.00 84.06 74 ASP A O 1
ATOM 595 N N . ALA A 1 75 ? 8.273 4.219 -20.374 1.00 83.00 75 ALA A N 1
ATOM 596 C CA . ALA A 1 75 ? 7.303 5.004 -21.146 1.00 83.00 75 ALA A CA 1
ATOM 597 C C . ALA A 1 75 ? 6.780 6.251 -20.399 1.00 83.00 75 ALA A C 1
ATOM 599 O O . ALA A 1 75 ? 6.486 7.272 -21.030 1.00 83.00 75 ALA A O 1
ATOM 600 N N . ALA A 1 76 ? 6.682 6.186 -19.068 1.00 83.44 76 ALA A N 1
ATOM 601 C CA . ALA A 1 76 ? 6.193 7.281 -18.237 1.00 83.44 76 ALA A CA 1
ATOM 602 C C . ALA A 1 76 ? 7.289 8.285 -17.835 1.00 83.44 76 ALA A C 1
ATOM 604 O O . ALA A 1 76 ? 7.033 9.490 -17.786 1.00 83.44 76 ALA A O 1
ATOM 605 N N . LEU A 1 77 ? 8.502 7.814 -17.524 1.00 81.75 77 LEU A N 1
ATOM 606 C CA . LEU A 1 77 ? 9.508 8.597 -16.791 1.00 81.75 77 LEU A CA 1
ATOM 607 C C . LEU A 1 77 ? 10.885 8.658 -17.466 1.00 81.75 77 LEU A C 1
ATOM 609 O O . LEU A 1 77 ? 11.765 9.364 -16.966 1.00 81.75 77 LEU A O 1
ATOM 613 N N . SER A 1 78 ? 11.093 7.981 -18.599 1.00 79.06 78 SER A N 1
ATOM 614 C CA . SER A 1 78 ? 12.411 7.940 -19.235 1.00 79.06 78 SER A CA 1
ATOM 615 C C . SER A 1 78 ? 12.872 9.316 -19.719 1.00 79.06 78 SER A C 1
ATOM 617 O O . SER A 1 78 ? 12.138 10.010 -20.436 1.00 79.06 78 SER A O 1
ATOM 619 N N . PRO A 1 79 ? 14.116 9.722 -19.408 1.00 76.12 79 PRO A N 1
ATOM 620 C CA . PRO A 1 79 ? 14.681 10.968 -19.910 1.00 76.12 79 PRO A CA 1
ATOM 621 C C . PRO A 1 79 ? 14.967 10.924 -21.417 1.00 76.12 79 PRO A C 1
ATOM 623 O O . PRO A 1 79 ? 15.079 11.981 -22.032 1.00 76.12 79 PRO A O 1
ATOM 626 N N . THR A 1 80 ? 15.067 9.733 -22.019 1.00 79.81 80 THR A N 1
ATOM 627 C CA . THR A 1 80 ? 15.313 9.561 -23.461 1.00 79.81 80 THR A CA 1
ATOM 628 C C . THR A 1 80 ? 14.073 9.856 -24.304 1.00 79.81 80 THR A C 1
ATOM 630 O O . THR A 1 80 ? 14.199 10.213 -25.474 1.00 79.81 80 THR A O 1
ATOM 633 N N . ILE A 1 81 ? 12.879 9.759 -23.710 1.00 77.38 81 ILE A N 1
ATOM 634 C CA . ILE A 1 81 ? 11.608 10.057 -24.367 1.00 77.38 81 ILE A CA 1
ATOM 635 C C . ILE A 1 81 ? 11.261 11.538 -24.130 1.00 77.38 81 ILE A C 1
ATOM 637 O O . ILE A 1 81 ? 11.210 11.979 -22.971 1.00 77.38 81 ILE A O 1
ATOM 641 N N . PRO A 1 82 ? 10.995 12.325 -25.194 1.00 81.94 82 PRO A N 1
ATOM 642 C CA . PRO A 1 82 ? 10.517 13.699 -25.068 1.00 81.94 82 PRO A CA 1
ATOM 643 C C . PRO A 1 82 ? 9.248 13.765 -24.214 1.00 81.94 82 PRO A C 1
ATOM 645 O O . PRO A 1 82 ? 8.353 12.944 -24.389 1.00 81.94 82 PRO A O 1
ATOM 648 N N . ALA A 1 83 ? 9.135 14.763 -23.332 1.00 79.31 83 ALA A N 1
ATOM 649 C CA . ALA A 1 83 ? 8.023 14.868 -22.378 1.00 79.31 83 ALA A CA 1
ATOM 650 C C . ALA A 1 83 ? 6.626 14.836 -23.031 1.00 79.31 83 ALA A C 1
ATOM 652 O O . ALA A 1 83 ? 5.690 14.325 -22.431 1.00 79.31 83 ALA A O 1
ATOM 653 N N . VAL A 1 84 ? 6.506 15.323 -24.271 1.00 81.06 84 VAL A N 1
ATOM 654 C CA . VAL A 1 84 ? 5.259 15.327 -25.060 1.00 81.06 84 VAL A CA 1
ATOM 655 C C . VAL A 1 84 ? 4.784 13.913 -25.421 1.00 81.06 84 VAL A C 1
ATOM 657 O O . VAL A 1 84 ? 3.589 13.690 -25.568 1.00 81.06 84 VAL A O 1
ATOM 660 N N . ASN A 1 85 ? 5.709 12.955 -25.528 1.00 80.12 85 ASN A N 1
ATOM 661 C CA . ASN A 1 85 ? 5.423 11.574 -25.926 1.00 80.12 85 ASN A CA 1
ATOM 662 C C . ASN A 1 85 ? 5.401 10.602 -24.737 1.00 80.12 85 ASN A C 1
ATOM 664 O O . ASN A 1 85 ? 5.216 9.402 -24.939 1.00 80.12 85 ASN A O 1
ATOM 668 N N . ARG A 1 86 ? 5.622 11.084 -23.508 1.00 82.62 86 ARG A N 1
ATOM 669 C CA . ARG A 1 86 ? 5.543 10.238 -22.313 1.00 82.62 86 ARG A CA 1
ATOM 670 C C . ARG A 1 86 ? 4.085 9.918 -22.017 1.00 82.62 86 ARG A C 1
ATOM 672 O O . ARG A 1 86 ? 3.249 10.818 -21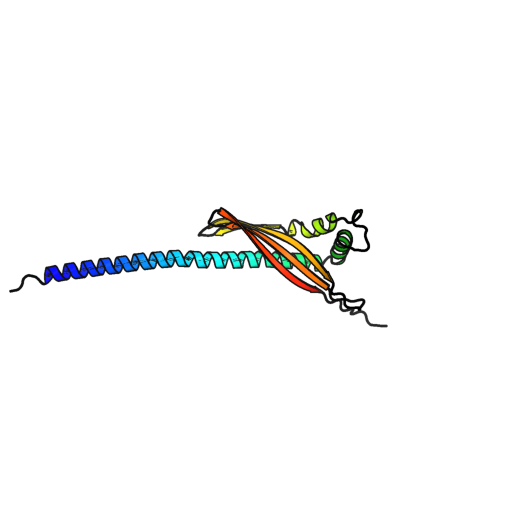.981 1.00 82.62 86 ARG A O 1
ATOM 679 N N . SER A 1 87 ? 3.794 8.647 -21.762 1.00 80.94 87 SER A N 1
ATOM 680 C CA . SER A 1 87 ? 2.463 8.206 -21.348 1.00 80.94 87 SER A CA 1
ATOM 681 C C . SER A 1 87 ? 2.532 7.571 -19.969 1.00 80.94 87 SER A C 1
ATOM 683 O O . SER A 1 87 ? 3.233 6.584 -19.761 1.00 80.94 87 SER A O 1
ATOM 685 N N . ASN A 1 88 ? 1.766 8.132 -19.032 1.00 85.19 88 ASN A N 1
ATOM 686 C CA . ASN A 1 88 ? 1.580 7.565 -17.696 1.00 85.19 88 ASN A CA 1
ATOM 687 C C . ASN A 1 88 ? 0.434 6.535 -17.651 1.00 85.19 88 ASN A C 1
ATOM 689 O O . ASN A 1 88 ? 0.159 5.947 -16.612 1.00 85.19 88 ASN A O 1
ATOM 693 N N . GLU A 1 89 ? -0.270 6.324 -18.763 1.00 85.50 89 GLU A N 1
ATOM 694 C CA . GLU A 1 89 ? -1.453 5.461 -18.805 1.00 85.50 89 GLU A CA 1
ATOM 695 C C . GLU A 1 89 ? -1.102 4.005 -18.486 1.00 85.50 89 GLU A C 1
ATOM 697 O O . GLU A 1 89 ? -1.754 3.376 -17.656 1.00 85.50 89 GLU A O 1
ATOM 702 N N . TYR A 1 90 ? -0.010 3.497 -19.059 1.00 84.44 90 TYR A N 1
ATOM 703 C CA . TYR A 1 90 ? 0.439 2.125 -18.828 1.00 84.44 90 TYR A CA 1
ATOM 704 C C . TYR A 1 90 ? 0.878 1.896 -17.380 1.00 84.44 90 TYR A C 1
ATOM 706 O O . TYR A 1 90 ? 0.494 0.896 -16.774 1.00 84.44 90 TYR A O 1
ATOM 714 N N . LEU A 1 91 ? 1.630 2.837 -16.800 1.00 84.44 91 LEU A N 1
ATOM 715 C CA . LEU A 1 91 ? 2.068 2.741 -15.408 1.00 84.44 91 LEU A CA 1
ATOM 716 C C . LEU A 1 91 ? 0.868 2.822 -14.453 1.00 84.44 91 LEU A C 1
ATOM 718 O O . LEU A 1 91 ? 0.759 2.009 -13.537 1.00 84.44 91 LEU A O 1
ATOM 722 N N . ARG A 1 92 ? -0.082 3.732 -14.710 1.00 86.31 92 ARG A N 1
ATOM 723 C CA . ARG A 1 92 ? -1.335 3.806 -13.947 1.00 86.31 92 ARG A CA 1
ATOM 724 C C . ARG A 1 92 ? -2.155 2.533 -14.069 1.00 86.31 92 ARG A C 1
ATOM 726 O O . ARG A 1 92 ? -2.585 2.029 -13.047 1.00 86.31 92 ARG A O 1
ATOM 733 N N . SER A 1 93 ? -2.301 1.958 -15.261 1.00 86.38 93 SER A N 1
ATOM 734 C CA . SER A 1 93 ? -3.029 0.693 -15.439 1.00 86.38 93 SER A CA 1
ATOM 735 C C . SER A 1 93 ? -2.397 -0.472 -14.667 1.00 86.38 93 SER A C 1
ATOM 737 O O . SER A 1 93 ? -3.094 -1.369 -14.196 1.00 86.38 93 SER A O 1
ATOM 739 N N . PHE A 1 94 ? -1.071 -0.453 -14.495 1.00 84.50 94 PHE A N 1
ATOM 740 C CA . PHE A 1 94 ? -0.366 -1.457 -13.711 1.00 84.50 94 PHE A CA 1
ATOM 741 C C . PHE A 1 94 ? -0.633 -1.303 -12.204 1.00 84.50 94 PHE A C 1
ATOM 743 O O . PHE A 1 94 ? -0.751 -2.319 -11.512 1.00 84.50 94 PHE A O 1
ATOM 750 N N . ILE A 1 95 ? -0.729 -0.058 -11.721 1.00 85.94 95 ILE A N 1
ATOM 751 C CA . ILE A 1 95 ? -0.900 0.320 -10.307 1.00 85.94 95 ILE A CA 1
ATOM 752 C C . ILE A 1 95 ? -2.374 0.299 -9.863 1.00 85.94 95 ILE A C 1
ATOM 754 O O . ILE A 1 95 ? -2.675 -0.208 -8.789 1.00 85.94 95 ILE A O 1
ATOM 758 N N . GLU A 1 96 ? -3.296 0.801 -10.684 1.00 85.06 96 GLU A N 1
ATOM 759 C CA . GLU A 1 96 ? -4.746 0.899 -10.422 1.00 85.06 96 GLU A CA 1
ATOM 760 C C . GLU A 1 96 ? -5.491 -0.413 -10.733 1.00 85.06 96 GLU A C 1
ATOM 762 O O . GLU A 1 96 ? -6.689 -0.424 -11.015 1.00 85.06 96 GLU A O 1
ATOM 767 N N . ASP A 1 97 ? -4.783 -1.541 -10.702 1.00 83.19 97 ASP A N 1
ATOM 768 C CA . ASP A 1 97 ? -5.387 -2.854 -10.899 1.00 83.19 97 ASP A CA 1
ATOM 769 C C . ASP A 1 97 ? -6.442 -3.105 -9.802 1.00 83.19 97 ASP A C 1
ATOM 771 O O . ASP A 1 97 ? -6.135 -2.923 -8.617 1.00 83.19 97 ASP A O 1
ATOM 775 N N . PRO A 1 98 ? -7.671 -3.544 -10.138 1.00 83.62 98 PRO A N 1
ATOM 776 C CA . PRO A 1 98 ? -8.691 -3.870 -9.141 1.00 83.62 98 PRO A CA 1
ATOM 777 C C . PRO A 1 98 ? -8.214 -4.899 -8.108 1.00 83.62 98 PRO A C 1
ATOM 779 O O . PRO A 1 98 ? -8.700 -4.888 -6.980 1.00 83.62 98 PRO A O 1
ATOM 782 N N . VAL A 1 99 ? -7.231 -5.740 -8.445 1.00 83.38 99 VAL A N 1
ATOM 783 C CA . VAL A 1 99 ? -6.604 -6.686 -7.507 1.00 83.38 99 VAL A CA 1
ATOM 784 C C . VAL A 1 99 ? -5.891 -5.971 -6.346 1.00 83.38 99 VAL A C 1
ATOM 786 O O . VAL A 1 99 ? -5.761 -6.534 -5.262 1.00 83.38 99 VAL A O 1
ATOM 789 N N . PHE A 1 100 ? -5.473 -4.717 -6.532 1.00 85.12 100 PHE A N 1
ATOM 790 C CA . PHE A 1 100 ? -4.861 -3.877 -5.501 1.00 85.12 100 PHE A CA 1
ATOM 791 C C . PHE A 1 100 ? -5.849 -2.991 -4.748 1.00 85.12 100 PHE A C 1
ATOM 793 O O . PHE A 1 100 ? -5.414 -2.180 -3.934 1.00 85.12 100 PHE A O 1
ATOM 800 N N . THR A 1 101 ? -7.152 -3.137 -4.995 1.00 84.50 101 THR A N 1
ATOM 801 C CA . THR A 1 101 ? -8.192 -2.399 -4.276 1.00 84.50 101 THR A CA 1
ATOM 802 C C . THR A 1 101 ? -8.920 -3.335 -3.322 1.00 84.50 101 THR A C 1
ATOM 804 O O . THR A 1 101 ? -9.595 -4.270 -3.750 1.00 84.50 101 THR A O 1
ATOM 807 N N . ILE A 1 102 ? -8.818 -3.073 -2.021 1.00 83.50 102 ILE A N 1
ATOM 808 C CA . ILE A 1 102 ? -9.530 -3.829 -0.987 1.00 83.50 102 ILE A CA 1
ATOM 809 C C . ILE A 1 102 ? -10.507 -2.896 -0.286 1.00 83.50 102 ILE A C 1
ATOM 811 O O . ILE A 1 102 ? -10.128 -1.834 0.205 1.00 83.50 102 ILE A O 1
ATOM 815 N N . LYS A 1 103 ? -11.766 -3.331 -0.222 1.00 83.56 103 LYS A N 1
ATOM 816 C CA . LYS A 1 103 ? -12.806 -2.716 0.601 1.00 83.56 103 LYS A CA 1
ATOM 817 C C . LYS A 1 1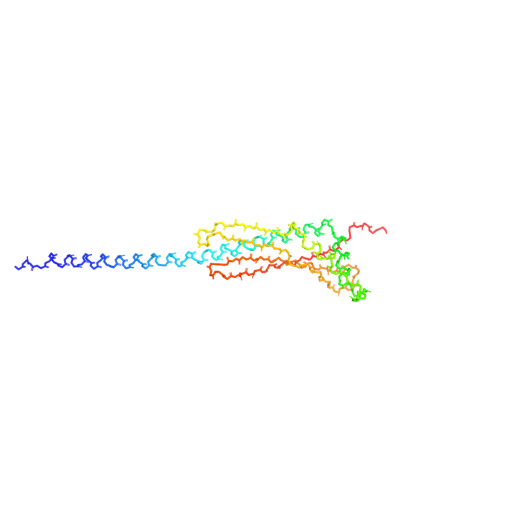03 ? -13.206 -3.712 1.673 1.00 83.56 103 LYS A C 1
ATOM 819 O O . LYS A 1 103 ? -13.821 -4.730 1.364 1.00 83.56 103 LYS A O 1
ATOM 824 N N . GLU A 1 104 ? -12.817 -3.441 2.909 1.00 79.88 104 GLU A N 1
ATOM 825 C CA . GLU A 1 104 ? -13.136 -4.293 4.051 1.00 79.88 104 GLU A CA 1
ATOM 826 C C . GLU A 1 104 ? -14.071 -3.537 4.991 1.00 79.88 104 GLU A C 1
ATOM 828 O O . GLU A 1 104 ? -13.740 -2.453 5.471 1.00 79.88 104 GLU A O 1
ATOM 833 N N . GLN A 1 105 ? -15.247 -4.107 5.245 1.00 77.25 105 GLN A N 1
ATOM 834 C CA . GLN A 1 105 ? -16.144 -3.616 6.284 1.00 77.25 105 GLN A CA 1
ATOM 835 C C . GLN A 1 105 ? -15.878 -4.391 7.564 1.00 77.25 105 GLN A C 1
ATOM 837 O O . GLN A 1 105 ? -15.969 -5.619 7.590 1.00 77.25 105 GLN A O 1
ATOM 842 N N . VAL A 1 106 ? -15.547 -3.661 8.622 1.00 70.31 106 VAL A N 1
ATOM 843 C CA . VAL A 1 106 ? -15.265 -4.229 9.934 1.00 70.31 106 VAL A CA 1
ATOM 844 C C . VAL A 1 106 ? -16.272 -3.668 10.918 1.00 70.31 106 VAL A C 1
ATOM 846 O O . VAL A 1 106 ? -16.437 -2.455 11.048 1.00 70.31 106 VAL A O 1
ATOM 849 N N . GLU A 1 107 ? -16.941 -4.576 11.616 1.00 64.00 107 GLU A N 1
ATOM 850 C CA . GLU A 1 107 ? -17.791 -4.232 12.744 1.00 64.00 107 GLU A CA 1
ATOM 851 C C . GLU A 1 107 ? -16.891 -4.058 13.975 1.00 64.00 107 GLU A C 1
ATOM 853 O O . GLU A 1 107 ? -16.447 -5.032 14.588 1.00 64.00 107 GLU A O 1
ATOM 858 N N . ASP A 1 108 ? -16.557 -2.810 14.309 1.00 63.53 108 ASP A N 1
ATOM 859 C CA . ASP A 1 108 ? -15.873 -2.501 15.561 1.00 63.53 108 ASP A CA 1
ATOM 860 C C . ASP A 1 108 ? -16.929 -2.222 16.637 1.00 63.53 108 ASP A C 1
ATOM 862 O O . ASP A 1 108 ? -17.827 -1.390 16.484 1.00 63.53 108 ASP A O 1
ATOM 866 N N . SER A 1 109 ? -16.788 -2.896 17.778 1.00 55.06 109 SER A N 1
ATOM 867 C CA . SER A 1 109 ? -17.676 -2.765 18.936 1.00 55.06 109 SER A CA 1
ATOM 868 C C . SER A 1 109 ? -17.750 -1.337 19.509 1.00 55.06 109 SER A C 1
ATOM 870 O O . SER A 1 109 ? -18.580 -1.080 20.383 1.00 55.06 109 SER A O 1
ATOM 872 N N . LEU A 1 110 ? -16.864 -0.424 19.088 1.00 56.12 110 LEU A N 1
ATOM 873 C CA . LEU A 1 110 ? -16.814 0.978 19.526 1.00 56.12 110 LEU A CA 1
ATOM 874 C C . LEU A 1 110 ? -17.138 2.006 18.432 1.00 56.12 110 LEU A C 1
ATOM 876 O O . LEU A 1 110 ? -17.617 3.086 18.774 1.00 56.12 110 LEU A O 1
ATOM 880 N N . LEU A 1 111 ? -16.876 1.691 17.162 1.00 55.41 111 LEU A N 1
ATOM 881 C CA . LEU A 1 111 ? -16.999 2.622 16.031 1.00 55.41 111 LEU A CA 1
ATOM 882 C C . LEU A 1 111 ? -18.218 2.321 15.144 1.00 55.41 111 LEU A C 1
ATOM 884 O O . LEU A 1 111 ? -18.572 3.130 14.290 1.00 55.41 111 LEU A O 1
ATOM 888 N N . GLY A 1 112 ? -18.882 1.181 15.363 1.00 64.44 112 GLY A N 1
ATOM 889 C CA . GLY A 1 112 ? -19.895 0.668 14.447 1.00 64.44 112 GLY A CA 1
ATOM 890 C C . GLY A 1 112 ? -19.249 0.069 13.197 1.00 64.44 112 GLY A C 1
ATOM 891 O O . GLY A 1 112 ? -18.129 -0.439 13.246 1.00 64.44 112 GLY A O 1
ATOM 892 N N . ASN A 1 113 ? -19.962 0.121 12.072 1.00 67.75 113 ASN A N 1
ATOM 893 C CA . ASN A 1 113 ? -19.457 -0.379 10.796 1.00 67.75 113 ASN A CA 1
ATOM 894 C C . ASN A 1 113 ? -18.474 0.631 10.194 1.00 67.75 113 ASN A C 1
ATOM 896 O O . ASN A 1 113 ? -18.894 1.678 9.699 1.00 67.75 113 ASN A O 1
ATOM 900 N N . VAL A 1 114 ? -17.181 0.305 10.217 1.00 73.81 114 VAL A N 1
ATOM 901 C CA . VAL A 1 114 ? -16.126 1.091 9.563 1.00 73.81 114 VAL A CA 1
ATOM 902 C C . VAL A 1 114 ? -15.760 0.418 8.244 1.00 73.81 114 VAL A C 1
ATOM 904 O O . VAL A 1 114 ? -15.460 -0.775 8.208 1.00 73.81 114 VAL A O 1
ATOM 907 N N . GLU A 1 115 ? -15.785 1.182 7.152 1.00 81.62 115 GLU A N 1
ATOM 908 C CA . GLU A 1 115 ? -15.315 0.725 5.843 1.00 81.62 115 GLU A CA 1
ATOM 909 C C . GLU A 1 115 ? -13.885 1.216 5.610 1.00 81.62 115 GLU A C 1
ATOM 911 O O . GLU A 1 115 ? -13.626 2.419 5.516 1.00 81.62 115 GLU A O 1
ATOM 916 N N . TYR A 1 116 ? -12.953 0.271 5.520 1.00 82.44 116 TYR A N 1
ATOM 917 C CA . TYR A 1 116 ? -11.574 0.520 5.127 1.00 82.44 116 TYR A CA 1
ATOM 918 C C . TYR A 1 116 ? -11.459 0.362 3.615 1.00 82.44 116 TYR A C 1
ATOM 920 O O . TYR A 1 116 ? -11.704 -0.716 3.074 1.00 82.44 116 TYR A O 1
ATOM 928 N N . ASN A 1 117 ? -11.056 1.431 2.934 1.00 86.31 117 ASN A N 1
ATOM 929 C CA . ASN A 1 117 ? -10.728 1.412 1.516 1.00 86.31 117 ASN A CA 1
ATOM 930 C C . ASN A 1 117 ? -9.218 1.537 1.349 1.00 86.31 117 ASN A C 1
ATOM 932 O O . ASN A 1 117 ? -8.632 2.566 1.687 1.00 86.31 117 ASN A O 1
ATOM 936 N N . ALA A 1 118 ? -8.588 0.499 0.826 1.00 86.56 118 ALA A N 1
ATOM 937 C CA . ALA A 1 118 ? -7.155 0.453 0.647 1.00 86.56 118 ALA A CA 1
ATOM 938 C C . ALA A 1 118 ? -6.776 0.216 -0.803 1.00 86.56 118 ALA A C 1
ATOM 940 O O . ALA A 1 118 ? -7.360 -0.625 -1.485 1.00 86.56 118 ALA A O 1
ATOM 941 N N . GLN A 1 119 ? -5.761 0.947 -1.240 1.00 90.19 119 GLN A N 1
ATOM 942 C CA . GLN A 1 119 ? -5.269 0.909 -2.606 1.00 90.19 119 GLN A CA 1
ATOM 943 C C . GLN A 1 119 ? -3.763 1.149 -2.651 1.00 90.19 119 GLN A C 1
ATOM 945 O O . GLN A 1 119 ? -3.208 1.851 -1.800 1.00 90.19 119 GLN A O 1
ATOM 950 N N . ILE A 1 120 ? -3.093 0.604 -3.663 1.00 89.00 120 ILE A N 1
ATOM 951 C CA . ILE A 1 120 ? -1.730 1.027 -3.994 1.00 89.00 120 ILE A CA 1
ATOM 952 C C . ILE A 1 120 ? -1.824 2.412 -4.633 1.00 89.00 120 ILE A C 1
ATOM 954 O O . ILE A 1 120 ? -2.528 2.601 -5.619 1.00 89.00 120 ILE A O 1
ATOM 958 N N . SER A 1 121 ? -1.137 3.389 -4.047 1.00 85.69 121 SER A N 1
ATOM 959 C CA . SER A 1 121 ? -1.107 4.753 -4.568 1.00 85.69 121 SER A CA 1
ATOM 960 C C . SER A 1 121 ? 0.019 4.942 -5.572 1.00 85.69 121 SER A C 1
ATOM 962 O O . SER A 1 121 ? -0.194 5.535 -6.625 1.00 85.69 121 SER A O 1
ATOM 964 N N . GLU A 1 122 ? 1.218 4.438 -5.267 1.00 85.50 122 GLU A N 1
ATOM 965 C CA . GLU A 1 122 ? 2.404 4.692 -6.087 1.00 85.50 122 GLU A CA 1
ATOM 966 C C . GLU A 1 122 ? 3.391 3.520 -6.063 1.00 85.50 122 GLU A C 1
ATOM 968 O O . GLU A 1 122 ? 3.563 2.836 -5.050 1.00 85.50 122 GLU A O 1
ATOM 973 N N . MET A 1 123 ? 4.096 3.338 -7.181 1.00 84.00 123 MET A N 1
ATOM 974 C CA . MET A 1 123 ? 5.266 2.469 -7.302 1.00 84.00 123 MET A CA 1
ATOM 975 C C . MET A 1 123 ? 6.383 3.242 -8.006 1.00 84.00 123 MET A C 1
ATOM 977 O O . MET A 1 123 ? 6.218 3.669 -9.148 1.00 84.00 123 MET A O 1
ATOM 981 N N . ILE A 1 124 ? 7.513 3.443 -7.330 1.00 83.44 124 ILE A N 1
ATOM 982 C CA . ILE A 1 124 ? 8.607 4.306 -7.790 1.00 83.44 124 ILE A CA 1
ATOM 983 C C . ILE A 1 124 ? 9.908 3.511 -7.816 1.00 83.44 124 ILE A C 1
ATOM 985 O O . ILE A 1 124 ? 10.244 2.819 -6.857 1.00 83.44 124 ILE A O 1
ATOM 989 N N . LEU A 1 125 ? 10.669 3.631 -8.903 1.00 82.00 125 LEU A N 1
ATOM 990 C CA . LEU A 1 125 ? 11.986 3.017 -9.026 1.00 82.00 125 LEU A CA 1
ATOM 991 C C . LEU A 1 125 ? 13.081 4.072 -8.824 1.00 82.00 125 LEU A C 1
ATOM 993 O O . LEU A 1 125 ? 13.296 4.945 -9.666 1.00 82.00 125 LEU A O 1
ATOM 997 N N . HIS A 1 126 ? 13.829 3.945 -7.735 1.00 78.94 126 HIS A N 1
ATOM 998 C CA . HIS A 1 126 ? 15.023 4.737 -7.468 1.00 78.94 126 HIS A CA 1
ATOM 999 C C . HIS A 1 126 ? 16.247 4.023 -8.035 1.00 78.94 126 HIS A C 1
ATOM 1001 O O . HIS A 1 126 ? 16.608 2.931 -7.596 1.00 78.94 126 HIS A O 1
ATOM 1007 N N . THR A 1 127 ? 16.912 4.631 -9.012 1.00 68.38 127 THR A N 1
ATOM 1008 C CA . THR A 1 127 ? 18.182 4.125 -9.544 1.00 68.38 127 THR A CA 1
ATOM 1009 C C . THR A 1 127 ? 19.338 4.848 -8.866 1.00 68.38 127 THR A C 1
ATOM 1011 O O . THR A 1 127 ? 19.515 6.051 -9.067 1.00 68.38 127 THR A O 1
ATOM 1014 N N . VAL A 1 128 ? 20.157 4.137 -8.088 1.00 58.78 128 VAL A N 1
ATOM 1015 C CA . VAL A 1 128 ? 21.398 4.718 -7.564 1.00 58.78 128 VAL A CA 1
ATOM 1016 C C . VAL A 1 128 ? 22.446 4.604 -8.662 1.00 58.78 128 VAL A C 1
ATOM 1018 O O . VAL A 1 128 ? 22.872 3.499 -9.005 1.00 58.78 128 VAL A O 1
ATOM 1021 N N . ALA A 1 129 ? 22.830 5.750 -9.230 1.00 51.47 129 ALA A N 1
ATOM 1022 C CA . ALA A 1 129 ? 23.858 5.886 -10.256 1.00 51.47 129 ALA A CA 1
ATOM 1023 C C . ALA A 1 129 ? 25.218 5.395 -9.732 1.00 51.47 129 ALA A C 1
ATOM 1025 O O . ALA A 1 129 ? 26.071 6.158 -9.292 1.00 51.47 129 ALA A O 1
ATOM 1026 N N . THR A 1 130 ? 25.410 4.085 -9.752 1.00 48.44 130 THR A N 1
ATOM 1027 C CA . THR A 1 130 ? 26.710 3.444 -9.609 1.00 48.44 130 THR A CA 1
ATOM 1028 C C . THR A 1 130 ? 27.168 3.137 -11.026 1.00 48.44 130 THR A C 1
ATOM 1030 O O . THR A 1 130 ? 26.391 2.615 -11.818 1.00 48.44 130 THR A O 1
ATOM 1033 N N . GLY A 1 131 ? 28.398 3.524 -11.382 1.00 44.34 131 GLY A N 1
ATOM 1034 C CA . GLY A 1 131 ? 28.972 3.420 -12.736 1.00 44.34 131 GLY A CA 1
ATOM 1035 C C . GLY A 1 131 ? 29.146 1.991 -13.273 1.00 44.34 131 GLY A C 1
ATOM 1036 O O . GLY A 1 131 ? 29.986 1.747 -14.133 1.00 44.34 131 GLY A O 1
ATOM 1037 N N . THR A 1 132 ? 28.385 1.029 -12.759 1.00 48.53 132 THR A N 1
ATOM 1038 C CA . THR A 1 132 ? 28.296 -0.335 -13.249 1.00 48.53 132 THR A CA 1
ATOM 1039 C C . THR A 1 132 ? 27.013 -0.499 -14.063 1.00 48.53 132 THR A C 1
ATOM 1041 O O . THR A 1 132 ? 25.941 -0.013 -13.715 1.00 48.53 132 THR A O 1
ATOM 1044 N N . ARG A 1 133 ? 27.101 -1.280 -15.142 1.00 43.94 133 ARG A N 1
ATOM 1045 C CA . ARG A 1 133 ? 25.971 -1.755 -15.972 1.00 43.94 133 ARG A CA 1
ATOM 1046 C C . ARG A 1 133 ? 24.869 -2.521 -15.203 1.00 43.94 133 ARG A C 1
ATOM 1048 O O . ARG A 1 133 ? 23.871 -2.912 -15.796 1.00 43.94 133 ARG A O 1
ATOM 1055 N N . TRP A 1 134 ? 25.049 -2.723 -13.896 1.00 49.28 134 TRP A N 1
ATOM 1056 C CA . TRP A 1 134 ? 24.179 -3.478 -12.991 1.00 49.28 134 TRP A CA 1
ATOM 1057 C C . TRP A 1 134 ? 23.856 -2.670 -11.727 1.00 49.28 134 TRP A C 1
ATOM 1059 O O . TRP A 1 134 ? 23.862 -3.215 -10.626 1.00 49.28 134 TRP A O 1
ATOM 1069 N N . GLY A 1 135 ? 23.651 -1.358 -11.882 1.00 55.69 135 GLY A N 1
ATOM 1070 C CA . GLY A 1 135 ? 23.373 -0.451 -10.772 1.00 55.69 135 GLY A CA 1
ATOM 1071 C C . GLY A 1 135 ? 22.253 -0.950 -9.856 1.00 55.69 135 GLY A C 1
ATOM 1072 O O . GLY A 1 135 ? 21.277 -1.557 -10.303 1.00 55.69 135 GLY A O 1
ATOM 1073 N N . VAL A 1 136 ? 22.415 -0.695 -8.560 1.00 62.88 136 VAL A N 1
ATOM 1074 C CA . VAL A 1 136 ? 21.430 -1.047 -7.533 1.00 62.88 136 VAL A CA 1
ATOM 1075 C C . VAL A 1 136 ? 20.169 -0.219 -7.759 1.00 62.88 136 VAL A C 1
ATOM 1077 O O . VAL A 1 136 ? 20.226 1.014 -7.822 1.00 62.88 136 VAL A O 1
ATOM 1080 N N . GLN A 1 137 ? 19.030 -0.897 -7.865 1.00 73.19 137 GLN A N 1
ATOM 1081 C CA . GLN A 1 137 ? 17.723 -0.257 -7.965 1.00 73.19 137 GLN A CA 1
ATOM 1082 C C . GLN A 1 137 ? 16.957 -0.480 -6.663 1.00 73.19 137 GLN A C 1
ATOM 1084 O O . GLN A 1 137 ? 17.084 -1.532 -6.039 1.00 73.19 137 GLN A O 1
ATOM 1089 N N . ALA A 1 138 ? 16.168 0.499 -6.237 1.00 78.25 138 ALA A N 1
ATOM 1090 C CA . ALA A 1 138 ? 15.253 0.356 -5.117 1.00 78.25 138 ALA A CA 1
ATOM 1091 C C . ALA A 1 138 ? 13.823 0.632 -5.589 1.00 78.25 138 ALA A C 1
ATOM 1093 O O . ALA A 1 138 ? 13.548 1.692 -6.144 1.00 78.25 138 ALA A O 1
ATOM 1094 N N . LEU A 1 139 ? 12.928 -0.334 -5.394 1.00 83.69 139 LEU A N 1
ATOM 1095 C CA . LEU A 1 139 ? 11.503 -0.210 -5.667 1.00 83.69 139 LEU A CA 1
ATOM 1096 C C . LEU A 1 139 ? 10.795 0.258 -4.396 1.00 83.69 139 LEU A C 1
ATOM 1098 O O . LEU A 1 139 ? 10.754 -0.458 -3.399 1.00 83.69 139 LEU A O 1
ATOM 1102 N N . GLU A 1 140 ? 10.235 1.453 -4.433 1.00 86.50 140 GLU A N 1
ATOM 1103 C CA . GLU A 1 140 ? 9.355 1.988 -3.404 1.00 86.50 140 GLU A CA 1
ATOM 1104 C C . GLU A 1 140 ? 7.901 1.704 -3.789 1.00 86.50 140 GLU A C 1
ATOM 1106 O O . GLU A 1 140 ? 7.481 2.028 -4.895 1.00 86.50 140 GLU A O 1
ATOM 1111 N N . ILE A 1 141 ? 7.135 1.101 -2.883 1.00 87.25 141 ILE A N 1
ATOM 1112 C CA . ILE A 1 141 ? 5.702 0.841 -3.051 1.00 87.25 141 ILE A CA 1
ATOM 1113 C C . ILE A 1 141 ? 4.966 1.553 -1.920 1.00 87.25 141 ILE A C 1
ATOM 1115 O O . ILE A 1 141 ? 5.304 1.377 -0.743 1.00 87.25 141 ILE A O 1
ATOM 1119 N N . ARG A 1 142 ? 3.959 2.349 -2.280 1.00 90.06 142 ARG A N 1
ATOM 1120 C CA . ARG A 1 142 ? 3.098 3.078 -1.349 1.00 90.06 142 ARG A CA 1
ATOM 1121 C C . ARG A 1 142 ? 1.680 2.538 -1.424 1.00 90.06 142 ARG A C 1
ATOM 1123 O O . ARG A 1 142 ? 1.094 2.463 -2.500 1.00 90.06 142 ARG A O 1
ATOM 1130 N N . ALA A 1 143 ? 1.133 2.191 -0.269 1.00 89.19 143 ALA A N 1
ATOM 1131 C CA . ALA A 1 143 ? -0.268 1.845 -0.101 1.00 89.19 143 ALA A CA 1
ATOM 1132 C C . ALA A 1 143 ? -0.951 2.914 0.744 1.00 89.19 143 ALA A C 1
ATOM 1134 O O . ALA A 1 143 ? -0.413 3.358 1.760 1.00 89.19 143 ALA A O 1
ATOM 1135 N N . THR A 1 144 ? -2.146 3.312 0.336 1.00 90.06 144 THR A N 1
ATOM 1136 C CA . THR A 1 144 ? -2.964 4.296 1.031 1.00 90.06 144 THR A CA 1
ATOM 1137 C C . THR A 1 144 ? -4.259 3.638 1.479 1.00 90.06 144 THR A C 1
ATOM 1139 O O . THR A 1 144 ? -4.966 3.037 0.675 1.00 90.06 144 THR A O 1
ATOM 1142 N N . VAL A 1 145 ? -4.562 3.766 2.768 1.00 87.31 145 VAL A N 1
ATOM 1143 C CA . VAL A 1 145 ? -5.787 3.278 3.402 1.00 87.31 145 VAL A CA 1
ATOM 1144 C C . VAL A 1 145 ? -6.584 4.482 3.885 1.00 87.31 145 VAL A C 1
ATOM 1146 O O . VAL A 1 145 ? -6.079 5.293 4.665 1.00 87.31 145 VAL A O 1
ATOM 1149 N N . ALA A 1 146 ? -7.818 4.601 3.415 1.00 87.75 146 ALA A N 1
ATOM 1150 C CA . ALA A 1 146 ? -8.776 5.613 3.821 1.00 87.75 146 ALA A CA 1
ATOM 1151 C C . ALA A 1 146 ? -9.922 4.959 4.601 1.00 87.75 146 ALA A C 1
ATOM 1153 O O . ALA A 1 146 ? -10.443 3.924 4.189 1.00 87.75 146 ALA A O 1
ATOM 1154 N N . PHE A 1 147 ? -10.307 5.566 5.718 1.00 83.81 147 PHE A N 1
ATOM 1155 C CA . PHE A 1 147 ? -11.440 5.136 6.536 1.00 83.81 147 PHE A CA 1
ATOM 1156 C C . PHE A 1 147 ? -12.063 6.337 7.252 1.00 83.81 147 PHE A C 1
ATOM 1158 O O . PHE A 1 147 ? -11.421 7.376 7.426 1.00 83.81 147 PHE A O 1
ATOM 1165 N N . THR A 1 148 ? -13.317 6.205 7.673 1.00 80.31 148 THR A N 1
ATOM 1166 C CA . THR A 1 148 ? -13.995 7.225 8.480 1.00 80.31 148 THR A CA 1
ATOM 1167 C C . THR A 1 148 ? -13.827 6.883 9.956 1.00 80.31 148 THR A C 1
ATOM 1169 O O . THR A 1 148 ? -14.232 5.812 10.400 1.00 80.31 148 THR A O 1
ATOM 1172 N N . GLY A 1 149 ? -13.183 7.778 10.703 1.00 68.12 149 GLY A N 1
ATOM 1173 C CA . GLY A 1 149 ? -12.907 7.597 12.123 1.00 68.12 149 GLY A CA 1
ATOM 1174 C C . GLY A 1 149 ? -14.124 7.857 13.028 1.00 68.12 149 GLY A C 1
ATOM 1175 O O . GLY A 1 149 ? -15.163 8.329 12.560 1.00 68.12 149 GLY A O 1
ATOM 1176 N N . PRO A 1 150 ? -13.982 7.620 14.347 1.00 63.84 150 PRO A N 1
ATOM 1177 C CA . PRO A 1 150 ? -15.039 7.804 15.355 1.00 63.84 150 PRO A CA 1
ATOM 1178 C C . PRO A 1 150 ? -15.706 9.179 15.342 1.00 63.84 150 PRO A C 1
ATOM 1180 O O . PRO A 1 150 ? -16.896 9.297 15.616 1.00 63.84 150 PRO A O 1
ATOM 1183 N N . ASP A 1 151 ? -14.928 10.215 15.035 1.00 68.00 151 ASP A N 1
ATOM 1184 C CA . ASP A 1 151 ? -15.366 11.611 15.058 1.00 68.00 151 ASP A CA 1
ATOM 1185 C C . ASP A 1 151 ? -15.956 12.058 13.701 1.00 68.00 151 ASP A C 1
ATOM 1187 O O . ASP A 1 151 ? -16.086 13.250 13.436 1.00 68.00 151 ASP A O 1
ATOM 1191 N N . ALA A 1 152 ? -16.298 11.101 12.824 1.00 67.88 152 ALA A N 1
ATOM 1192 C CA . ALA A 1 152 ? -16.731 11.307 11.437 1.00 67.88 152 ALA A CA 1
ATOM 1193 C C . ALA A 1 152 ? -15.699 12.023 10.541 1.00 67.88 152 ALA A C 1
ATOM 1195 O O . ALA A 1 152 ? -16.026 12.517 9.461 1.00 67.88 152 ALA A O 1
ATOM 1196 N N . GLU A 1 153 ? -14.434 12.053 10.961 1.00 75.69 153 GLU A N 1
ATOM 1197 C CA . GLU A 1 153 ? -13.330 12.563 10.156 1.00 75.69 153 GLU A CA 1
ATOM 1198 C C . GLU A 1 153 ? -12.802 11.480 9.209 1.00 75.69 153 GLU A C 1
ATOM 1200 O O . GLU A 1 153 ? -12.588 10.332 9.603 1.00 75.69 153 GLU A O 1
ATOM 1205 N N . ASN A 1 154 ? -12.548 11.849 7.953 1.00 80.50 154 ASN A N 1
ATOM 1206 C CA . ASN A 1 154 ? -11.889 10.960 7.001 1.00 80.50 154 ASN A CA 1
ATOM 1207 C C . ASN A 1 154 ? -10.394 10.899 7.310 1.00 80.50 154 ASN A C 1
ATOM 1209 O O . ASN A 1 154 ? -9.655 11.865 7.105 1.00 80.50 154 ASN A O 1
ATOM 1213 N N . VAL A 1 155 ? -9.942 9.741 7.773 1.00 81.56 155 VAL A N 1
ATOM 1214 C CA . VAL A 1 155 ? -8.543 9.477 8.080 1.00 81.56 155 VAL A CA 1
ATOM 1215 C C . VAL A 1 155 ? -7.917 8.769 6.890 1.00 81.56 155 VAL A C 1
ATOM 1217 O O . VAL A 1 155 ? -8.398 7.741 6.425 1.00 81.56 155 VAL A O 1
ATOM 1220 N N . THR A 1 156 ? -6.810 9.321 6.400 1.00 86.25 156 THR A N 1
ATOM 1221 C CA . THR A 1 156 ? -5.991 8.690 5.363 1.00 86.25 156 THR A CA 1
ATOM 1222 C C . THR A 1 156 ? -4.626 8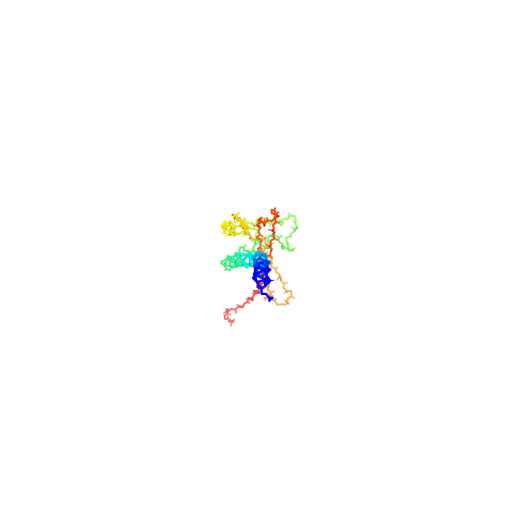.352 5.944 1.00 86.25 156 THR A C 1
ATOM 1224 O O . THR A 1 156 ? -3.961 9.199 6.544 1.00 86.25 156 THR A O 1
ATOM 1227 N N . ARG A 1 157 ? -4.204 7.100 5.787 1.00 85.25 157 ARG A N 1
ATOM 1228 C CA . ARG A 1 157 ? -2.901 6.598 6.226 1.00 85.25 157 ARG A CA 1
ATOM 1229 C C . ARG A 1 157 ? -2.153 6.048 5.026 1.00 85.25 157 ARG A C 1
ATOM 1231 O O . ARG A 1 157 ? -2.711 5.276 4.255 1.00 85.25 157 ARG A O 1
ATOM 1238 N N . THR A 1 158 ? -0.884 6.416 4.901 1.00 87.81 158 THR A N 1
ATOM 1239 C CA . THR A 1 158 ? -0.005 5.899 3.851 1.00 87.81 158 THR A CA 1
ATOM 1240 C C . THR A 1 158 ? 1.098 5.070 4.486 1.00 87.81 158 THR A C 1
ATOM 1242 O O . THR A 1 158 ? 1.764 5.528 5.416 1.00 87.81 158 THR A O 1
ATOM 1245 N N . VAL A 1 159 ? 1.285 3.856 3.981 1.00 86.75 159 VAL A N 1
ATOM 1246 C CA . VAL A 1 159 ? 2.379 2.958 4.349 1.00 86.75 159 VAL A CA 1
ATOM 1247 C C . VAL A 1 159 ? 3.294 2.818 3.145 1.00 86.75 159 VAL A C 1
ATOM 1249 O O . VAL A 1 159 ? 2.841 2.548 2.034 1.00 86.75 159 VAL A O 1
ATOM 1252 N N . THR A 1 160 ? 4.588 2.991 3.383 1.00 87.88 160 THR A N 1
ATOM 1253 C CA . THR A 1 160 ? 5.623 2.924 2.353 1.00 87.88 160 THR A CA 1
ATOM 1254 C C . THR A 1 160 ? 6.602 1.815 2.701 1.00 87.88 160 THR A C 1
ATOM 1256 O O . THR A 1 160 ? 7.125 1.782 3.816 1.00 87.88 160 THR A O 1
ATOM 1259 N N . LYS A 1 161 ? 6.903 0.938 1.742 1.00 85.38 161 LYS A N 1
ATOM 1260 C CA . LYS A 1 161 ? 8.029 -0.000 1.834 1.00 85.38 161 LYS A CA 1
ATOM 1261 C C . LYS A 1 161 ? 8.975 0.196 0.660 1.00 85.38 161 LYS A C 1
ATOM 1263 O O . LYS A 1 161 ? 8.546 0.441 -0.463 1.00 85.38 161 LYS A O 1
ATOM 1268 N N . VAL A 1 162 ? 10.267 0.050 0.939 1.00 84.31 162 VAL A N 1
ATOM 1269 C CA . VAL A 1 162 ? 11.337 0.147 -0.056 1.00 84.31 162 VAL A CA 1
ATOM 1270 C C . VAL A 1 162 ? 12.047 -1.197 -0.143 1.00 84.31 162 VAL A C 1
ATOM 1272 O O . VAL A 1 162 ? 12.544 -1.715 0.856 1.00 84.31 162 VAL A O 1
ATOM 1275 N N . TYR A 1 163 ? 12.108 -1.748 -1.348 1.00 82.81 163 TYR A N 1
ATOM 1276 C CA . TYR A 1 163 ? 12.739 -3.020 -1.658 1.00 82.81 163 TYR A CA 1
ATOM 1277 C C . TYR A 1 163 ? 13.975 -2.791 -2.510 1.00 82.81 163 TYR A C 1
ATOM 1279 O O . TYR A 1 163 ? 13.907 -2.181 -3.574 1.00 82.81 163 TYR A O 1
ATOM 1287 N N . ARG A 1 164 ? 15.116 -3.312 -2.068 1.00 78.25 164 ARG A N 1
ATOM 1288 C CA . ARG A 1 164 ? 16.337 -3.316 -2.873 1.00 78.25 164 ARG A CA 1
ATOM 1289 C C . ARG A 1 164 ? 16.268 -4.438 -3.910 1.00 78.25 164 ARG A C 1
ATOM 1291 O O . ARG A 1 164 ? 15.973 -5.580 -3.571 1.00 78.25 164 ARG A O 1
ATOM 1298 N N . VAL A 1 165 ? 16.570 -4.108 -5.160 1.00 71.56 165 VAL A N 1
ATOM 1299 C CA . VAL A 1 165 ? 16.615 -5.033 -6.292 1.00 71.56 165 VAL A CA 1
ATOM 1300 C C . VAL A 1 165 ? 18.068 -5.164 -6.743 1.00 71.56 165 VAL A C 1
ATOM 1302 O O . VAL A 1 165 ? 18.612 -4.280 -7.407 1.00 71.56 165 VAL A O 1
ATOM 1305 N N . ASP A 1 166 ? 18.697 -6.280 -6.376 1.00 67.62 166 ASP A N 1
ATOM 1306 C CA . ASP A 1 166 ? 20.038 -6.638 -6.837 1.00 67.62 166 ASP A CA 1
ATOM 1307 C C . ASP A 1 166 ? 19.931 -7.594 -8.036 1.00 67.62 166 ASP A C 1
ATOM 1309 O O . ASP A 1 166 ? 19.388 -8.697 -7.939 1.00 67.62 166 ASP A O 1
ATOM 1313 N N . ARG A 1 167 ? 20.461 -7.179 -9.192 1.00 60.72 167 ARG A N 1
ATOM 1314 C CA . ARG A 1 167 ? 20.560 -8.036 -10.381 1.00 60.72 167 ARG A CA 1
ATOM 1315 C C . ARG A 1 167 ? 21.850 -8.850 -10.295 1.00 60.72 167 ARG A C 1
ATOM 1317 O O . ARG A 1 167 ? 22.901 -8.384 -10.726 1.00 60.72 167 ARG A O 1
ATOM 1324 N N . SER A 1 168 ? 21.789 -10.057 -9.733 1.00 55.62 168 SER A N 1
ATOM 1325 C CA . SER A 1 168 ? 22.906 -11.004 -9.833 1.00 55.62 168 SER A CA 1
ATOM 1326 C C . SER A 1 168 ? 22.756 -11.849 -11.102 1.00 55.62 168 SER A C 1
ATOM 1328 O O . SER A 1 168 ? 21.792 -12.592 -11.270 1.00 55.62 168 SER A O 1
ATOM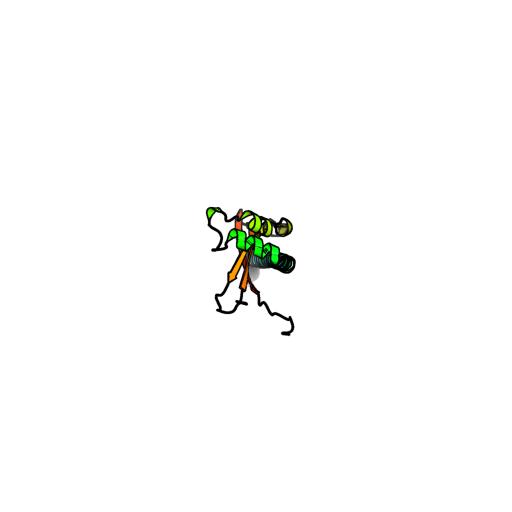 1330 N N . SER A 1 169 ? 23.693 -11.699 -12.040 1.00 48.88 169 SER A N 1
ATOM 1331 C CA . SER A 1 169 ? 23.790 -12.587 -13.201 1.00 48.88 169 SER A CA 1
ATOM 1332 C C . SER A 1 169 ? 24.338 -13.935 -12.739 1.00 48.88 169 SER A C 1
ATOM 1334 O O . SER A 1 169 ? 25.492 -14.016 -12.334 1.00 48.88 169 SER A O 1
ATOM 1336 N N . THR A 1 170 ? 23.527 -14.990 -12.810 1.00 50.88 170 THR A N 1
ATOM 1337 C CA . THR A 1 170 ? 23.951 -16.387 -12.588 1.00 50.88 170 THR A CA 1
ATOM 1338 C C . THR A 1 170 ? 24.397 -17.085 -13.875 1.00 50.88 170 THR A C 1
ATOM 1340 O O . THR A 1 170 ? 24.725 -18.268 -13.843 1.00 50.88 170 THR A O 1
ATOM 1343 N N . ALA A 1 171 ? 24.434 -16.377 -15.010 1.00 48.91 171 ALA A N 1
ATOM 1344 C CA . ALA A 1 171 ? 24.963 -16.942 -16.245 1.00 48.91 171 ALA A CA 1
ATOM 1345 C C . ALA A 1 171 ? 26.467 -17.246 -16.075 1.00 48.91 171 ALA A C 1
ATOM 1347 O O . ALA A 1 171 ? 27.211 -16.335 -15.689 1.00 48.91 171 ALA A O 1
ATOM 1348 N N . PRO A 1 172 ? 26.926 -18.487 -16.336 1.00 44.66 172 PRO A N 1
ATOM 1349 C CA . PRO A 1 172 ? 28.348 -18.787 -16.342 1.00 44.66 172 PRO A CA 1
ATOM 1350 C C . PRO A 1 172 ? 29.017 -17.909 -17.397 1.00 44.66 172 PRO A C 1
ATOM 1352 O O . PRO A 1 172 ? 28.563 -17.817 -18.539 1.00 44.66 172 PRO A O 1
ATOM 1355 N N . VAL A 1 173 ? 30.071 -17.217 -16.976 1.00 53.78 173 VAL A N 1
ATOM 1356 C CA . VAL A 1 173 ? 30.971 -16.510 -17.881 1.00 53.78 173 VAL A CA 1
ATOM 1357 C C . VAL A 1 173 ? 31.708 -17.594 -18.667 1.00 53.78 173 VAL A C 1
ATOM 1359 O O . VAL A 1 173 ? 32.590 -18.244 -18.110 1.00 53.78 173 VAL A O 1
ATOM 1362 N N . ASN A 1 174 ? 31.277 -17.833 -19.906 1.00 41.88 174 ASN A N 1
ATOM 1363 C CA . ASN A 1 174 ? 32.020 -18.628 -20.885 1.00 41.88 174 ASN A CA 1
ATOM 1364 C C . ASN A 1 174 ? 33.019 -17.738 -21.622 1.00 41.88 174 ASN A C 1
ATOM 1366 O O . ASN A 1 174 ? 32.623 -16.606 -21.989 1.00 41.88 174 ASN A O 1
#

Radius of gyration: 29.8 Å; chains: 1; bounding box: 59×34×106 Å

pLDDT: mean 76.84, std 12.92, range [41.88, 92.38]

Secondary structure (DSSP, 8-state):
---SHHHHHHHHHHHHHHHHHHHHHHHHHHHHHHHHHHHHHHHHHHHHHHHHHHHHHHHHHHHH-HHHHHHHHHHHH-TTS-GGG---HHHHHHHS-GGGEEEEEEEETTTEEEEEEEEEEEEEEEE---SSTT--EEEEEEEEEEEE-TTS-EEEEEEEEEEEE-----S---

Foldseek 3Di:
DDPDVVVVVVVVVVVVVVVVVVVVVVVVVVVVVVVVVVVVVVVVVVVVVLFVVLVVVLVVLCVVCVPQLVVLCCLAPPPVDDNVRRDNPSVCCSFVPVVQWDWDWDQDPQQGTKTKTKGWDDWDKDFDPDVDPFTKIKIKTKMKIWIQDSVRDIDIDIDIDIHIDGDDDPDDDD